Protein AF-A0A1S2QBV6-F1 (afdb_monomer_lite)

Sequence (137 aa):
MVLKYCSLKQKDLDYLEYILRNGMVTANQILLKFREPNSSRVYRRVKKLEDRGYLKHQRIAHKVGVYFATIEARDLTNVPATIPTKATIYTMQHELLMNDLILYYEFRSLNKGITFRYKREGEKGSISFFGTGWAYV

Foldseek 3Di:
DDPDPDPDDPVLLVLLLVQQQLQKEFLVLVCLVVVPVDSVVSVVSVVVCVVVQQWDWDDDVVPTIMIHGDPVSCVVNVDQGDHDPDDDPVNNVVSHVVSVVLSVVCVVCVVVVADDDDHDPRPPDDDDRDDDDDDDD

Structure (mmCIF, N/CA/C/O backbone):
data_AF-A0A1S2QBV6-F1
#
_entry.id   AF-A0A1S2QBV6-F1
#
loop_
_atom_site.group_PDB
_atom_site.id
_atom_site.type_symbol
_atom_site.label_atom_id
_atom_site.label_alt_id
_atom_site.label_comp_id
_atom_site.label_asym_id
_atom_site.label_entity_id
_atom_site.label_seq_id
_atom_site.pdbx_PDB_ins_code
_atom_site.Cartn_x
_atom_site.Cartn_y
_atom_site.Cartn_z
_atom_site.occupancy
_atom_site.B_iso_or_equiv
_atom_site.auth_seq_id
_atom_site.auth_comp_id
_atom_site.auth_asym_id
_atom_site.auth_atom_id
_atom_site.pdbx_PDB_model_num
ATOM 1 N N . MET A 1 1 ? 4.518 22.555 9.060 1.00 37.00 1 MET A N 1
ATOM 2 C CA . MET A 1 1 ? 3.393 21.909 9.771 1.00 37.00 1 MET A CA 1
ATOM 3 C C . MET A 1 1 ? 3.987 21.072 10.896 1.00 37.00 1 MET A C 1
ATOM 5 O O . MET A 1 1 ? 4.861 20.258 10.629 1.00 37.00 1 MET A O 1
ATOM 9 N N . VAL A 1 2 ? 3.650 21.377 12.150 1.00 35.25 2 VAL A N 1
ATOM 10 C CA . VAL A 1 2 ? 4.315 20.821 13.341 1.00 35.25 2 VAL A CA 1
ATOM 11 C C . VAL A 1 2 ? 3.893 19.359 13.521 1.00 35.25 2 VAL A C 1
ATOM 13 O O . VAL A 1 2 ? 2.761 19.090 13.915 1.00 35.25 2 VAL A O 1
ATOM 16 N N . LEU A 1 3 ? 4.793 18.417 13.222 1.00 46.16 3 LEU A N 1
ATOM 17 C CA . LEU A 1 3 ? 4.633 16.986 13.504 1.00 46.16 3 LEU A CA 1
ATOM 18 C C . LEU A 1 3 ? 4.644 16.770 15.027 1.00 46.16 3 LEU A C 1
ATOM 20 O O . LEU A 1 3 ? 5.668 16.424 15.613 1.00 46.16 3 LEU A O 1
ATOM 24 N N . LYS A 1 4 ? 3.509 17.002 15.694 1.00 38.28 4 LYS A N 1
ATOM 25 C CA . LYS A 1 4 ? 3.313 16.619 17.098 1.00 38.28 4 LYS A CA 1
ATOM 26 C C . LYS A 1 4 ? 3.425 15.092 17.203 1.00 38.28 4 LYS A C 1
ATOM 28 O O . LYS A 1 4 ? 2.529 14.376 16.777 1.00 38.28 4 LYS A O 1
ATOM 33 N N . TYR A 1 5 ? 4.552 14.614 17.734 1.00 45.09 5 TYR A N 1
ATOM 34 C CA . TYR A 1 5 ? 4.790 13.251 18.238 1.00 45.09 5 TYR A CA 1
ATOM 35 C C . TYR A 1 5 ? 4.350 12.076 17.345 1.00 45.09 5 TYR A C 1
ATOM 37 O O . TYR A 1 5 ? 4.005 11.004 17.842 1.00 45.09 5 TYR A O 1
ATOM 45 N N . CYS A 1 6 ? 4.392 12.212 16.020 1.00 54.34 6 CYS A N 1
ATOM 46 C CA . CYS A 1 6 ? 4.077 11.084 15.155 1.00 54.34 6 CYS A CA 1
ATOM 47 C C . CYS A 1 6 ? 5.338 10.234 14.971 1.00 54.34 6 CYS A C 1
ATOM 49 O O . CYS A 1 6 ? 6.243 10.600 14.230 1.00 54.34 6 CYS A O 1
ATOM 51 N N . SER A 1 7 ? 5.424 9.069 15.616 1.00 69.62 7 SER A N 1
ATOM 52 C CA . SER A 1 7 ? 6.545 8.129 15.428 1.00 69.62 7 SER A CA 1
ATOM 53 C C . SER A 1 7 ? 6.545 7.441 14.036 1.00 69.62 7 SER A C 1
ATOM 55 O O . SER A 1 7 ? 7.021 6.304 13.875 1.00 69.62 7 SER A O 1
ATOM 57 N N . LEU A 1 8 ? 5.902 8.062 13.050 1.00 79.12 8 LEU A N 1
ATOM 58 C CA . LEU A 1 8 ? 5.873 7.658 11.655 1.00 79.12 8 LEU A CA 1
ATOM 59 C C . LEU A 1 8 ? 7.111 8.221 10.964 1.00 79.12 8 LEU A C 1
ATOM 61 O O . LEU A 1 8 ? 7.482 9.375 11.153 1.00 79.12 8 LEU A O 1
ATOM 65 N N . LYS A 1 9 ? 7.783 7.374 10.190 1.00 87.06 9 LYS A N 1
ATOM 66 C CA . LYS A 1 9 ? 8.906 7.799 9.350 1.00 87.06 9 LYS A CA 1
ATOM 67 C C . LYS A 1 9 ? 8.361 8.343 8.032 1.00 87.06 9 LYS A C 1
ATOM 69 O O . LYS A 1 9 ? 7.268 7.957 7.637 1.00 87.06 9 LYS A O 1
ATOM 74 N N . GLN A 1 10 ? 9.162 9.117 7.297 1.00 86.00 10 GLN A N 1
ATOM 75 C CA . GLN A 1 10 ? 8.775 9.613 5.968 1.00 86.00 10 GLN A CA 1
ATOM 76 C C . GLN A 1 10 ? 8.262 8.489 5.053 1.00 86.00 10 GLN A C 1
ATOM 78 O O . GLN A 1 10 ? 7.182 8.585 4.497 1.00 86.00 10 GLN A O 1
ATOM 83 N N . LYS A 1 11 ? 8.954 7.345 5.038 1.00 88.44 11 LYS A N 1
ATOM 84 C CA . LYS A 1 11 ? 8.541 6.171 4.255 1.00 88.44 11 LYS A CA 1
ATOM 85 C C . LYS A 1 11 ? 7.167 5.601 4.642 1.00 88.44 11 LYS A C 1
ATOM 87 O O . LYS A 1 11 ? 6.513 4.978 3.817 1.00 88.44 11 LYS A O 1
ATOM 92 N N . ASP A 1 12 ? 6.748 5.782 5.896 1.00 88.62 12 ASP A N 1
ATOM 93 C CA . ASP A 1 12 ? 5.406 5.385 6.336 1.00 88.62 12 ASP A CA 1
ATOM 94 C C . ASP A 1 12 ? 4.348 6.331 5.730 1.00 88.62 12 ASP A C 1
ATOM 96 O O . ASP A 1 12 ? 3.283 5.870 5.331 1.00 88.62 12 ASP A O 1
ATOM 100 N N . LEU A 1 13 ? 4.662 7.627 5.599 1.00 88.50 13 LEU A N 1
ATOM 101 C CA . LEU A 1 13 ? 3.811 8.609 4.918 1.00 88.50 13 LEU A CA 1
ATOM 102 C C . LEU A 1 13 ? 3.745 8.344 3.411 1.00 88.50 13 LEU A C 1
ATOM 104 O O . LEU A 1 13 ? 2.656 8.359 2.848 1.00 88.50 13 LEU A O 1
ATOM 108 N N . ASP A 1 14 ? 4.875 8.012 2.781 1.00 90.19 14 ASP A N 1
ATOM 109 C CA . ASP A 1 14 ? 4.922 7.701 1.347 1.00 90.19 14 ASP A CA 1
ATOM 110 C C . ASP A 1 14 ? 4.040 6.481 1.015 1.00 90.19 14 ASP A C 1
ATOM 112 O O . ASP A 1 14 ? 3.350 6.451 -0.004 1.00 90.19 14 ASP A O 1
ATOM 116 N N . TYR A 1 15 ? 4.015 5.474 1.898 1.00 91.06 15 TYR A N 1
ATOM 117 C CA . TYR A 1 15 ? 3.115 4.326 1.766 1.00 91.06 15 TYR A CA 1
ATOM 118 C C . TYR A 1 15 ? 1.649 4.751 1.845 1.00 91.06 15 TYR A C 1
ATOM 120 O O . TYR A 1 15 ? 0.848 4.305 1.026 1.00 91.06 15 TYR A O 1
ATOM 128 N N . LEU A 1 16 ? 1.294 5.597 2.816 1.00 89.00 16 LEU A N 1
ATOM 129 C CA . LEU A 1 16 ? -0.075 6.091 2.966 1.00 89.00 16 LEU A CA 1
ATOM 130 C C . LEU A 1 16 ? -0.515 6.892 1.742 1.00 89.00 16 LEU A C 1
ATOM 132 O O . LEU A 1 16 ? -1.603 6.653 1.229 1.00 89.00 16 LEU A O 1
ATOM 136 N N . GLU A 1 17 ? 0.338 7.782 1.239 1.00 88.25 17 GLU A N 1
ATOM 137 C CA . GLU A 1 17 ? 0.065 8.553 0.028 1.00 88.25 17 GLU A CA 1
ATOM 138 C C . GLU A 1 17 ? -0.130 7.639 -1.186 1.00 88.25 17 GLU A C 1
ATOM 140 O O . GLU A 1 17 ? -1.085 7.810 -1.946 1.00 88.25 17 GLU A O 1
ATOM 145 N N . TYR A 1 18 ? 0.729 6.630 -1.352 1.00 89.44 18 TYR A N 1
ATOM 146 C CA . TYR A 1 18 ? 0.584 5.658 -2.430 1.00 89.44 18 TYR A CA 1
ATOM 147 C C . TYR A 1 18 ? -0.738 4.889 -2.331 1.00 89.44 18 TYR A C 1
ATOM 149 O O . TYR A 1 18 ? -1.439 4.758 -3.334 1.00 89.44 18 TYR A O 1
ATOM 157 N N . ILE A 1 19 ? -1.108 4.415 -1.139 1.00 89.69 19 ILE A N 1
ATOM 158 C CA . ILE A 1 19 ? -2.369 3.693 -0.917 1.00 89.69 19 ILE A CA 1
ATOM 159 C C . ILE A 1 19 ? -3.568 4.614 -1.182 1.00 89.69 19 ILE A C 1
ATOM 161 O O . ILE A 1 19 ? -4.513 4.198 -1.843 1.00 89.69 19 ILE A O 1
ATOM 165 N N . LEU A 1 20 ? -3.522 5.870 -0.731 1.00 86.75 20 LEU A N 1
ATOM 166 C CA . LEU A 1 20 ? -4.590 6.853 -0.940 1.00 86.75 20 LEU A CA 1
ATOM 167 C C . LEU A 1 20 ? -4.799 7.178 -2.419 1.00 86.75 20 LEU A C 1
ATOM 169 O O . LEU A 1 20 ? -5.932 7.161 -2.892 1.00 86.75 20 LEU A O 1
ATOM 173 N N . ARG A 1 21 ? -3.718 7.431 -3.164 1.00 83.12 21 ARG A N 1
ATOM 174 C CA . ARG A 1 21 ? -3.791 7.731 -4.604 1.00 83.12 21 ARG A CA 1
ATOM 175 C C . ARG A 1 21 ? -4.302 6.548 -5.423 1.00 83.12 21 ARG A C 1
ATOM 177 O O . ARG A 1 21 ? -4.984 6.744 -6.424 1.00 83.12 21 ARG A O 1
ATOM 184 N N . ASN A 1 22 ? -3.960 5.331 -5.004 1.00 84.81 22 ASN A N 1
ATOM 185 C CA . ASN A 1 22 ? -4.273 4.112 -5.743 1.00 84.81 22 ASN A CA 1
ATOM 186 C C . ASN A 1 22 ? -5.510 3.366 -5.212 1.00 84.81 22 ASN A C 1
ATOM 188 O O . ASN A 1 22 ? -5.852 2.302 -5.725 1.00 84.81 22 ASN A O 1
ATOM 192 N N . GLY A 1 23 ? -6.185 3.914 -4.197 1.00 85.19 23 GLY A N 1
ATOM 193 C CA . GLY A 1 23 ? -7.401 3.376 -3.588 1.00 85.19 23 GLY A CA 1
ATOM 194 C C . GLY A 1 23 ? -7.170 2.098 -2.777 1.00 85.19 23 GLY A C 1
ATOM 195 O O . GLY A 1 23 ? -7.267 2.103 -1.548 1.00 85.19 23 GLY A O 1
ATOM 196 N N . MET A 1 24 ? -6.901 0.991 -3.469 1.00 88.69 24 MET A N 1
ATOM 197 C CA . MET A 1 24 ? -6.744 -0.345 -2.896 1.00 88.69 24 MET A CA 1
ATOM 198 C C . MET A 1 24 ? -5.504 -1.022 -3.455 1.00 88.69 24 MET A C 1
ATOM 200 O O . MET A 1 24 ? -5.369 -1.173 -4.665 1.00 88.69 24 MET A O 1
ATOM 204 N N . VAL A 1 25 ? -4.612 -1.483 -2.584 1.00 91.62 25 VAL A N 1
ATOM 205 C CA . VAL A 1 25 ? -3.342 -2.080 -3.015 1.00 91.62 25 VAL A CA 1
ATOM 206 C C . VAL A 1 25 ? -2.951 -3.291 -2.185 1.00 91.62 25 VAL A C 1
ATOM 208 O O . VAL A 1 25 ? -3.307 -3.425 -1.014 1.00 91.62 25 VAL A O 1
ATOM 211 N N . THR A 1 26 ? -2.183 -4.187 -2.798 1.00 93.00 26 THR A N 1
ATOM 212 C CA . THR A 1 26 ? -1.594 -5.350 -2.122 1.00 93.00 26 THR A CA 1
ATOM 213 C C . THR A 1 26 ? -0.196 -5.049 -1.585 1.00 93.00 26 THR A C 1
ATOM 215 O O . THR A 1 26 ? 0.507 -4.157 -2.065 1.00 93.00 26 THR A O 1
ATOM 218 N N . ALA A 1 27 ? 0.267 -5.863 -0.630 1.00 92.38 27 ALA A N 1
ATOM 219 C CA . ALA A 1 27 ? 1.653 -5.803 -0.157 1.00 92.38 27 ALA A CA 1
ATOM 220 C C . ALA A 1 27 ? 2.674 -5.999 -1.296 1.00 92.38 27 ALA A C 1
ATOM 222 O O . ALA A 1 27 ? 3.731 -5.372 -1.281 1.00 92.38 27 ALA A O 1
ATOM 223 N N . ASN A 1 28 ? 2.352 -6.820 -2.301 1.00 91.69 28 ASN A N 1
ATOM 224 C CA . ASN A 1 28 ? 3.221 -7.047 -3.459 1.00 91.69 28 ASN A CA 1
ATOM 225 C C . ASN A 1 28 ? 3.332 -5.801 -4.346 1.00 91.69 28 ASN A C 1
ATOM 227 O O . ASN A 1 28 ? 4.426 -5.455 -4.777 1.00 91.69 28 ASN A O 1
ATOM 231 N N . GLN A 1 29 ? 2.234 -5.081 -4.572 1.00 92.44 29 GLN A N 1
ATOM 232 C CA . GLN A 1 29 ? 2.265 -3.823 -5.323 1.00 92.44 29 GLN A CA 1
ATOM 233 C C . GLN A 1 29 ? 3.091 -2.754 -4.597 1.00 92.44 29 GLN A C 1
ATOM 235 O O . GLN A 1 29 ? 3.875 -2.050 -5.228 1.00 92.44 29 GLN A O 1
ATOM 240 N N . ILE A 1 30 ? 2.983 -2.673 -3.266 1.00 92.75 30 ILE A N 1
ATOM 241 C CA . ILE A 1 30 ? 3.813 -1.778 -2.441 1.00 92.75 30 ILE A CA 1
ATOM 242 C C . ILE A 1 30 ? 5.293 -2.181 -2.529 1.00 92.75 30 ILE A C 1
ATOM 244 O O . ILE A 1 30 ? 6.156 -1.328 -2.739 1.00 92.75 30 ILE A O 1
ATOM 248 N N . LEU A 1 31 ? 5.594 -3.480 -2.412 1.00 93.19 31 LEU A N 1
ATOM 249 C CA . LEU A 1 31 ? 6.947 -4.023 -2.563 1.00 93.19 31 LEU A CA 1
ATOM 250 C C . LEU A 1 31 ? 7.565 -3.595 -3.900 1.00 93.19 31 LEU A C 1
ATOM 252 O O . LEU A 1 31 ? 8.683 -3.082 -3.915 1.00 93.19 31 LEU A O 1
ATOM 256 N N . LEU A 1 32 ? 6.826 -3.783 -4.997 1.00 91.38 32 LEU A N 1
ATOM 257 C CA . LEU A 1 32 ? 7.265 -3.439 -6.347 1.00 91.38 32 LEU A CA 1
ATOM 258 C C . LEU A 1 32 ? 7.455 -1.927 -6.501 1.00 91.38 32 LEU A C 1
ATOM 260 O O . LEU A 1 32 ? 8.531 -1.493 -6.911 1.00 91.38 32 LEU A O 1
ATOM 264 N N . LYS A 1 33 ? 6.464 -1.121 -6.103 1.00 91.50 33 LYS A N 1
ATOM 265 C CA . LYS A 1 33 ? 6.510 0.343 -6.212 1.00 91.50 33 LYS A CA 1
ATOM 266 C C . LYS A 1 33 ? 7.725 0.944 -5.511 1.00 91.50 33 LYS A C 1
ATOM 268 O O . LYS A 1 33 ? 8.440 1.755 -6.090 1.00 91.50 33 LYS A O 1
ATOM 273 N N . PHE A 1 34 ? 7.9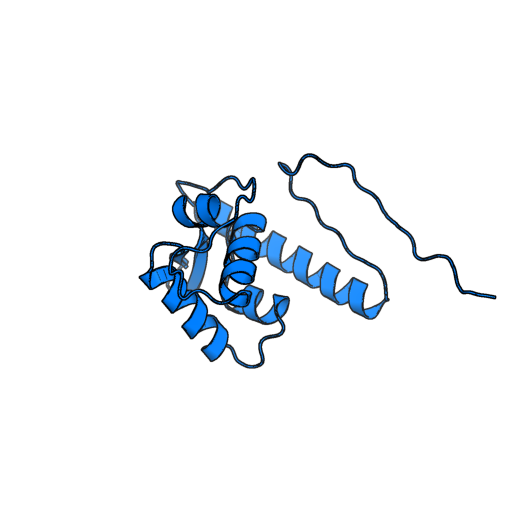60 0.543 -4.263 1.00 90.88 34 PHE A N 1
ATOM 274 C CA . PHE A 1 34 ? 9.028 1.099 -3.430 1.00 90.88 34 PHE A CA 1
ATOM 275 C C . PHE A 1 34 ? 10.346 0.325 -3.526 1.00 90.88 34 PHE A C 1
ATOM 277 O O . PHE A 1 34 ? 11.292 0.668 -2.811 1.00 90.88 34 PHE A O 1
ATOM 284 N N . ARG A 1 35 ? 10.406 -0.708 -4.382 1.00 88.38 35 ARG A N 1
ATOM 285 C CA . ARG A 1 35 ? 11.559 -1.607 -4.563 1.00 88.38 35 ARG A CA 1
ATOM 286 C C . ARG A 1 35 ? 12.137 -2.061 -3.229 1.00 88.38 35 ARG A C 1
ATOM 288 O O . ARG A 1 35 ? 13.340 -1.992 -2.978 1.00 88.38 35 ARG A O 1
ATOM 295 N N . GLU A 1 36 ? 11.248 -2.451 -2.327 1.00 90.00 36 GLU A N 1
ATOM 296 C CA . GLU A 1 36 ? 11.662 -2.881 -1.002 1.00 90.00 36 GLU A CA 1
ATOM 297 C C . GLU A 1 36 ? 12.448 -4.190 -1.112 1.00 90.00 36 GLU A C 1
ATOM 299 O O . GLU A 1 36 ? 12.086 -5.067 -1.894 1.00 90.00 36 GLU A O 1
ATOM 304 N N . PRO A 1 37 ? 13.508 -4.369 -0.312 1.00 88.31 37 PRO A N 1
ATOM 305 C CA . PRO A 1 37 ? 14.389 -5.522 -0.459 1.00 88.31 37 PRO A CA 1
ATOM 306 C C . PRO A 1 37 ? 13.732 -6.831 -0.005 1.00 88.31 37 PRO A C 1
ATOM 308 O O . PRO A 1 37 ? 14.222 -7.907 -0.322 1.00 88.31 37 PRO A O 1
ATOM 311 N N . ASN A 1 38 ? 12.665 -6.760 0.800 1.00 90.56 38 ASN A N 1
ATOM 312 C CA . ASN A 1 38 ? 11.994 -7.933 1.349 1.00 90.56 38 ASN A CA 1
ATOM 313 C C . ASN A 1 38 ? 10.522 -7.624 1.670 1.00 90.56 38 ASN A C 1
ATOM 315 O O . ASN A 1 38 ? 10.214 -6.581 2.259 1.00 90.56 38 ASN A O 1
ATOM 319 N N . SER A 1 39 ? 9.632 -8.570 1.368 1.00 89.81 39 SER A N 1
ATOM 320 C CA . SER A 1 39 ? 8.203 -8.527 1.698 1.00 89.81 39 SER A CA 1
ATOM 321 C C . SER A 1 39 ? 7.950 -8.372 3.199 1.00 89.81 39 SER A C 1
ATOM 323 O O . SER A 1 39 ? 7.071 -7.610 3.599 1.00 89.81 39 SER A O 1
ATOM 325 N N . SER A 1 40 ? 8.784 -8.966 4.055 1.00 90.69 40 SER A N 1
ATOM 326 C CA . SER A 1 40 ? 8.700 -8.821 5.514 1.00 90.69 40 SER A CA 1
ATOM 327 C C . SER A 1 40 ? 8.794 -7.366 5.985 1.00 90.69 40 SER A C 1
ATOM 329 O O . SER A 1 40 ? 8.168 -6.993 6.979 1.00 90.69 40 SER A O 1
ATOM 331 N N . ARG A 1 41 ? 9.554 -6.508 5.286 1.00 90.44 41 ARG A N 1
ATOM 332 C CA . ARG A 1 41 ? 9.638 -5.077 5.632 1.00 90.44 41 ARG A CA 1
ATOM 333 C C . ARG A 1 41 ? 8.339 -4.346 5.326 1.00 90.44 41 ARG A C 1
ATOM 335 O O . ARG A 1 41 ? 7.907 -3.541 6.151 1.00 90.44 41 ARG A O 1
ATOM 342 N N . VAL A 1 42 ? 7.724 -4.661 4.188 1.00 92.38 42 VAL A N 1
ATOM 343 C CA . VAL A 1 42 ? 6.421 -4.116 3.799 1.00 92.38 42 VAL A CA 1
ATOM 344 C C . VAL A 1 42 ? 5.376 -4.526 4.828 1.00 92.38 42 VAL A C 1
ATOM 346 O O . VAL A 1 42 ? 4.742 -3.655 5.416 1.00 92.38 42 VAL A O 1
ATOM 349 N N . TYR A 1 43 ? 5.283 -5.820 5.151 1.00 92.06 43 TYR A N 1
ATOM 350 C CA . TYR A 1 43 ? 4.323 -6.317 6.140 1.00 92.06 43 TYR A CA 1
ATOM 351 C C . TYR A 1 43 ? 4.488 -5.664 7.512 1.00 92.06 43 TYR A C 1
ATOM 353 O O . TYR A 1 43 ? 3.498 -5.266 8.115 1.00 92.06 43 TYR A O 1
ATOM 361 N N . ARG A 1 44 ? 5.721 -5.480 8.003 1.00 91.44 44 ARG A N 1
ATOM 362 C CA . ARG A 1 44 ? 5.957 -4.790 9.283 1.00 91.44 44 ARG A CA 1
ATOM 363 C C . ARG A 1 44 ? 5.476 -3.339 9.271 1.00 91.44 44 ARG A C 1
ATOM 365 O O . ARG A 1 44 ? 4.931 -2.882 10.271 1.00 91.44 44 ARG A O 1
ATOM 372 N N . ARG A 1 45 ? 5.695 -2.606 8.173 1.00 91.31 45 ARG A N 1
ATOM 373 C CA . ARG A 1 45 ? 5.255 -1.206 8.050 1.00 91.31 45 ARG A CA 1
ATOM 374 C C . ARG A 1 45 ? 3.748 -1.098 7.908 1.00 91.31 45 ARG A C 1
ATOM 376 O O . ARG A 1 45 ? 3.136 -0.306 8.610 1.00 91.31 45 ARG A O 1
ATOM 383 N N . VAL A 1 46 ? 3.162 -1.919 7.045 1.00 92.19 46 VAL A N 1
ATOM 384 C CA . VAL A 1 46 ? 1.718 -1.936 6.829 1.00 92.19 46 VAL A CA 1
ATOM 385 C C . VAL A 1 46 ? 0.996 -2.345 8.111 1.00 92.19 46 VAL A C 1
ATOM 387 O O . VAL A 1 46 ? 0.069 -1.653 8.508 1.00 92.19 46 VAL A O 1
ATOM 390 N N . LYS A 1 47 ? 1.498 -3.353 8.837 1.00 91.81 47 LYS A N 1
ATOM 391 C CA . LYS A 1 47 ? 0.973 -3.725 10.156 1.00 91.81 47 LYS A CA 1
ATOM 392 C C . LYS A 1 47 ? 1.065 -2.574 11.160 1.00 91.81 47 LYS A C 1
ATOM 394 O O . LYS A 1 47 ? 0.090 -2.265 11.820 1.00 91.81 47 LYS A O 1
ATOM 399 N N . LYS A 1 48 ? 2.199 -1.866 11.223 1.00 91.38 48 LYS A N 1
ATOM 400 C CA . LYS A 1 48 ? 2.345 -0.673 12.079 1.00 91.38 48 LYS A 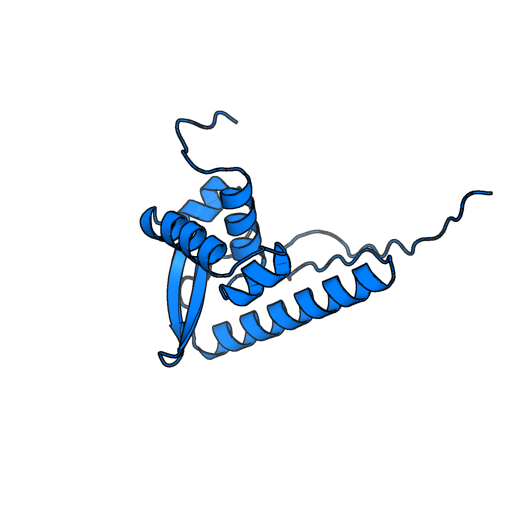CA 1
ATOM 401 C C . LYS A 1 48 ? 1.323 0.423 11.739 1.00 91.38 48 LYS A C 1
ATOM 403 O O . LYS A 1 48 ? 0.901 1.148 12.635 1.00 91.38 48 LYS A O 1
ATOM 408 N N . LEU A 1 49 ? 0.996 0.603 10.459 1.00 90.94 49 LEU A N 1
ATOM 409 C CA . LEU A 1 49 ? 0.009 1.583 9.997 1.00 90.94 49 LEU A CA 1
ATOM 410 C C . LEU A 1 49 ? -1.432 1.123 10.276 1.00 90.94 49 LEU A C 1
ATOM 412 O O . LEU A 1 49 ? -2.266 1.947 10.641 1.00 90.94 49 LEU A O 1
ATOM 416 N N . GLU A 1 50 ? -1.699 -0.176 10.154 1.00 91.75 50 GLU A N 1
ATOM 417 C CA . GLU A 1 50 ? -2.964 -0.829 10.513 1.00 91.75 50 GLU A CA 1
ATOM 418 C C . GLU A 1 50 ? -3.230 -0.741 12.022 1.00 91.75 50 GLU A C 1
ATOM 420 O O . GLU A 1 50 ? -4.276 -0.241 12.424 1.00 91.75 50 GLU A O 1
ATOM 425 N N . ASP A 1 51 ? -2.246 -1.094 12.858 1.00 90.19 51 ASP A N 1
ATOM 426 C CA . ASP A 1 51 ? -2.323 -1.030 14.328 1.00 90.19 51 ASP A CA 1
ATOM 427 C C . ASP A 1 51 ? -2.618 0.394 14.845 1.00 90.19 51 ASP A C 1
ATOM 429 O O . ASP A 1 51 ? -3.052 0.580 15.979 1.00 90.19 51 ASP A O 1
ATOM 433 N N . ARG A 1 52 ? -2.365 1.418 14.020 1.00 88.12 52 ARG A N 1
ATOM 434 C CA . ARG A 1 52 ? -2.612 2.835 14.329 1.00 88.12 52 ARG A CA 1
ATOM 435 C C . ARG A 1 52 ? -3.923 3.381 13.775 1.00 88.12 52 ARG A C 1
ATOM 437 O O . ARG A 1 52 ? -4.189 4.556 13.989 1.00 88.12 52 ARG A O 1
ATOM 444 N N . GLY A 1 53 ? -4.693 2.581 13.043 1.00 88.69 53 GLY A N 1
ATOM 445 C CA . GLY A 1 53 ? -5.965 3.007 12.455 1.00 88.69 53 GLY A CA 1
ATOM 446 C C . GLY A 1 53 ? -5.856 3.713 11.100 1.00 88.69 53 GLY A C 1
ATOM 447 O O . GLY A 1 53 ? -6.879 4.042 10.504 1.00 88.69 53 GLY A O 1
ATOM 448 N N . TYR A 1 54 ? -4.654 3.884 10.537 1.00 89.62 54 TYR A N 1
ATOM 449 C CA . TYR A 1 54 ? -4.485 4.554 9.238 1.00 89.62 54 TYR A CA 1
ATOM 450 C C . TYR A 1 54 ? -4.857 3.670 8.043 1.00 89.62 54 TYR A C 1
ATOM 452 O O . TYR A 1 54 ? -5.210 4.171 6.974 1.00 89.62 54 TYR A O 1
ATOM 460 N N . LEU A 1 55 ? -4.766 2.351 8.205 1.00 90.75 55 LEU A N 1
ATOM 461 C CA . LEU A 1 55 ? -5.076 1.381 7.161 1.00 90.75 55 LEU A CA 1
ATOM 462 C C . LEU A 1 55 ? -6.101 0.373 7.652 1.00 90.75 55 LEU A C 1
ATOM 464 O O . LEU A 1 55 ? -6.091 -0.034 8.811 1.00 90.75 55 LEU A O 1
ATOM 468 N N . LYS A 1 56 ? -6.941 -0.085 6.728 1.00 90.12 56 LYS A N 1
ATOM 469 C CA . LYS A 1 56 ? -7.767 -1.274 6.903 1.00 90.12 56 LYS A CA 1
ATOM 470 C C . LYS A 1 56 ? -7.235 -2.381 6.016 1.00 90.12 56 LYS A C 1
ATOM 472 O O . LYS A 1 56 ? -6.912 -2.156 4.849 1.00 90.12 56 LYS A O 1
ATOM 477 N N . HIS A 1 57 ? -7.165 -3.576 6.581 1.00 91.00 57 HIS A N 1
ATOM 478 C CA . HIS A 1 57 ? -6.777 -4.783 5.878 1.00 91.00 57 HIS A CA 1
ATOM 479 C C . HIS A 1 57 ? -8.001 -5.671 5.669 1.00 91.00 57 HIS A C 1
ATOM 481 O O . HIS A 1 57 ? -8.745 -5.968 6.603 1.00 91.00 57 HIS A O 1
ATOM 487 N N . GLN A 1 58 ? -8.201 -6.118 4.435 1.00 88.12 58 GLN A N 1
ATOM 488 C CA . GLN A 1 58 ? -9.263 -7.046 4.080 1.00 88.12 58 GLN A CA 1
ATOM 489 C C . GLN A 1 58 ? -8.705 -8.171 3.219 1.00 88.12 58 GLN A C 1
ATOM 491 O O . GLN A 1 58 ? -7.872 -7.951 2.343 1.00 88.12 58 GLN A O 1
ATOM 496 N N . ARG A 1 59 ? -9.172 -9.398 3.463 1.00 86.69 59 ARG A N 1
ATOM 497 C CA . ARG A 1 59 ? -8.794 -10.564 2.661 1.00 86.69 59 ARG A CA 1
ATOM 498 C C . ARG A 1 59 ? -9.865 -10.859 1.620 1.00 86.69 59 ARG A C 1
ATOM 500 O O . ARG A 1 59 ? -11.009 -11.129 1.971 1.00 86.69 59 ARG A O 1
ATOM 507 N N . ILE A 1 60 ? -9.472 -10.873 0.352 1.00 83.12 60 ILE A N 1
ATOM 508 C CA . ILE A 1 60 ? -10.297 -11.349 -0.758 1.00 83.12 60 ILE A CA 1
ATOM 509 C C . ILE A 1 60 ? -10.107 -12.858 -0.886 1.00 83.12 60 ILE A C 1
ATOM 511 O O . ILE A 1 60 ? -8.974 -13.345 -0.966 1.00 83.12 60 ILE A O 1
ATOM 515 N N . ALA A 1 61 ? -11.222 -13.595 -0.896 1.00 78.75 61 ALA A N 1
ATOM 516 C CA . ALA A 1 61 ? -11.255 -15.052 -1.056 1.00 78.75 61 ALA A CA 1
ATOM 517 C C . ALA A 1 61 ? -10.260 -15.796 -0.137 1.00 78.75 61 ALA A C 1
ATOM 519 O O . ALA A 1 61 ? -9.654 -16.787 -0.537 1.00 78.75 61 ALA A O 1
ATOM 520 N N . HIS A 1 62 ? -10.033 -15.271 1.075 1.00 76.38 62 HIS A N 1
ATOM 521 C CA . HIS A 1 62 ? -9.074 -15.767 2.075 1.00 76.38 62 HIS A CA 1
ATOM 522 C C . HIS A 1 62 ? -7.596 -15.843 1.641 1.00 76.38 62 HIS A C 1
ATOM 524 O O . HIS A 1 62 ? -6.758 -16.232 2.454 1.00 76.38 62 HIS A O 1
ATOM 530 N N . LYS A 1 63 ? -7.252 -15.440 0.412 1.00 80.44 63 LYS A N 1
ATOM 531 C CA . LYS A 1 63 ? -5.904 -15.584 -0.163 1.00 80.44 63 LYS A CA 1
ATOM 532 C C . LYS A 1 63 ? -5.186 -14.253 -0.362 1.00 80.44 63 LYS A C 1
ATOM 534 O O . LYS A 1 63 ? -3.996 -14.166 -0.081 1.00 80.44 63 LYS A O 1
ATOM 539 N N . VAL A 1 64 ? -5.886 -13.220 -0.834 1.00 83.19 64 VAL A N 1
ATOM 540 C CA . VAL A 1 64 ? -5.255 -11.947 -1.220 1.00 83.19 64 VAL A CA 1
ATOM 5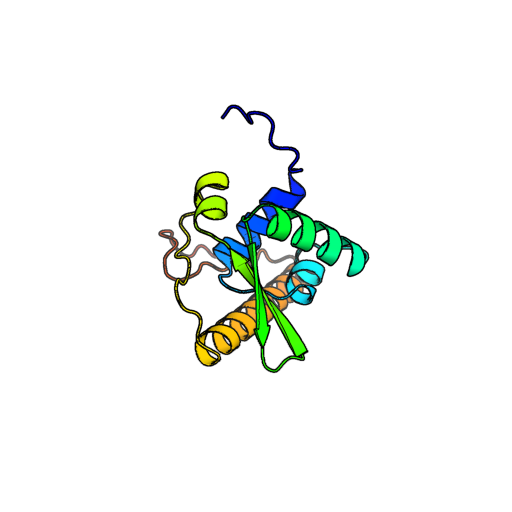41 C C . VAL A 1 64 ? -5.557 -10.879 -0.178 1.00 83.19 64 VAL A C 1
ATOM 543 O O . VAL A 1 64 ? -6.711 -10.500 0.003 1.00 83.19 64 VAL A O 1
ATOM 546 N N . GLY A 1 65 ? -4.520 -10.407 0.516 1.00 88.06 65 GLY A N 1
ATOM 547 C CA . GLY A 1 65 ? -4.611 -9.281 1.445 1.00 88.06 65 GLY A CA 1
ATOM 548 C C . GLY A 1 65 ? -4.563 -7.950 0.701 1.00 88.06 65 GLY A C 1
ATOM 549 O O . GLY A 1 65 ? -3.605 -7.676 -0.025 1.00 88.06 65 GLY A O 1
ATOM 550 N N . VAL A 1 66 ? -5.596 -7.136 0.889 1.00 89.88 66 VAL A N 1
ATOM 551 C CA . VAL A 1 66 ? -5.736 -5.807 0.295 1.00 89.88 66 VAL A CA 1
ATOM 552 C C . VAL A 1 66 ? -5.802 -4.768 1.398 1.00 89.88 66 VAL A C 1
ATOM 554 O O . VAL A 1 66 ? -6.466 -4.965 2.418 1.00 89.88 66 VAL A O 1
ATOM 557 N N . TYR A 1 67 ? -5.109 -3.661 1.171 1.00 91.56 67 TYR A N 1
ATOM 558 C CA . TYR A 1 67 ? -5.041 -2.528 2.073 1.00 91.56 67 TYR A CA 1
ATOM 559 C C . TYR A 1 67 ? -5.685 -1.313 1.429 1.00 91.56 67 TYR A C 1
ATOM 561 O O . TYR A 1 67 ? -5.447 -1.019 0.256 1.00 91.56 67 TYR A O 1
ATOM 569 N N . PHE A 1 68 ? -6.472 -0.597 2.219 1.00 88.94 68 PHE A N 1
ATOM 570 C CA . PHE A 1 68 ? -7.052 0.681 1.838 1.00 88.94 68 PHE A CA 1
ATOM 571 C C . PHE A 1 68 ? -6.963 1.655 3.008 1.00 88.94 68 PHE A C 1
ATOM 573 O O . PHE A 1 68 ? -6.959 1.260 4.178 1.00 88.94 68 PHE A O 1
ATOM 580 N N . ALA A 1 69 ? -6.834 2.934 2.680 1.00 88.38 69 ALA A N 1
ATOM 581 C CA . ALA A 1 69 ? -6.623 3.986 3.661 1.00 88.38 69 ALA A CA 1
ATOM 582 C C . ALA A 1 69 ? -7.920 4.391 4.371 1.00 88.38 69 ALA A C 1
ATOM 584 O O . ALA A 1 69 ? -9.013 4.292 3.812 1.00 88.38 69 ALA A O 1
ATOM 585 N N . THR A 1 70 ? -7.794 4.852 5.613 1.00 8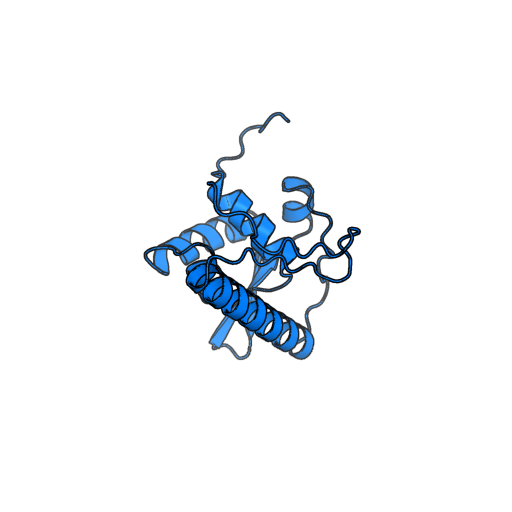7.75 70 THR A N 1
ATOM 586 C CA . THR A 1 70 ? -8.899 5.426 6.391 1.00 87.75 70 THR A CA 1
ATOM 587 C C . THR A 1 70 ? -8.959 6.945 6.241 1.00 87.75 70 THR A C 1
ATOM 589 O O . THR A 1 70 ? -8.041 7.575 5.715 1.00 87.75 70 THR A O 1
ATOM 592 N N . ILE A 1 71 ? -10.051 7.551 6.721 1.00 83.81 71 ILE A N 1
ATOM 593 C CA . ILE A 1 71 ? -10.223 9.015 6.734 1.00 83.81 71 ILE A CA 1
ATOM 594 C C . ILE A 1 71 ? -9.076 9.681 7.507 1.00 83.81 71 ILE A C 1
ATOM 596 O O . ILE A 1 71 ? -8.505 10.657 7.033 1.00 83.81 71 ILE A O 1
ATOM 600 N N . GLU A 1 72 ? -8.649 9.069 8.612 1.00 84.25 72 GLU A N 1
ATOM 601 C CA . GLU A 1 72 ? -7.526 9.531 9.434 1.00 84.25 72 GLU A CA 1
ATOM 602 C C . GLU A 1 72 ? -6.211 9.612 8.641 1.00 84.25 72 GLU A C 1
ATOM 604 O O . GLU A 1 72 ? -5.423 10.540 8.821 1.00 84.25 72 GLU A O 1
ATOM 609 N N . ALA A 1 73 ? -5.971 8.670 7.722 1.00 83.38 73 ALA A N 1
ATOM 610 C CA . ALA A 1 73 ? -4.787 8.695 6.864 1.00 83.38 73 ALA A CA 1
ATOM 611 C C . ALA A 1 73 ? -4.828 9.824 5.825 1.00 83.38 73 ALA A C 1
ATOM 613 O O . ALA A 1 73 ? -3.789 10.406 5.497 1.00 83.38 73 ALA A O 1
ATOM 614 N N . ARG A 1 74 ? -6.017 10.150 5.308 1.00 81.69 74 ARG A N 1
ATOM 615 C CA . ARG A 1 74 ? -6.199 11.277 4.384 1.00 81.69 74 ARG A CA 1
ATOM 616 C C . ARG A 1 74 ? -5.950 12.601 5.089 1.00 81.69 74 ARG A C 1
ATOM 618 O O . ARG A 1 74 ? -5.220 13.433 4.560 1.00 81.69 74 ARG A O 1
ATOM 625 N N . ASP A 1 75 ? -6.499 12.766 6.285 1.00 81.50 75 ASP A N 1
ATOM 626 C CA . ASP A 1 75 ? -6.345 13.997 7.059 1.00 81.50 75 ASP A CA 1
ATOM 627 C C . ASP A 1 75 ? -4.872 14.224 7.457 1.00 81.50 75 ASP A C 1
ATOM 629 O O . ASP A 1 75 ? -4.406 15.361 7.514 1.00 81.50 75 ASP A O 1
ATOM 633 N N . LEU A 1 76 ? -4.102 13.142 7.642 1.00 81.31 76 LEU A N 1
ATOM 634 C CA . LEU A 1 76 ? -2.662 13.200 7.909 1.00 81.31 76 LEU A CA 1
ATOM 635 C C . LEU A 1 76 ? -1.825 13.627 6.690 1.00 81.31 76 LEU A C 1
ATOM 637 O O . LEU A 1 76 ? -0.83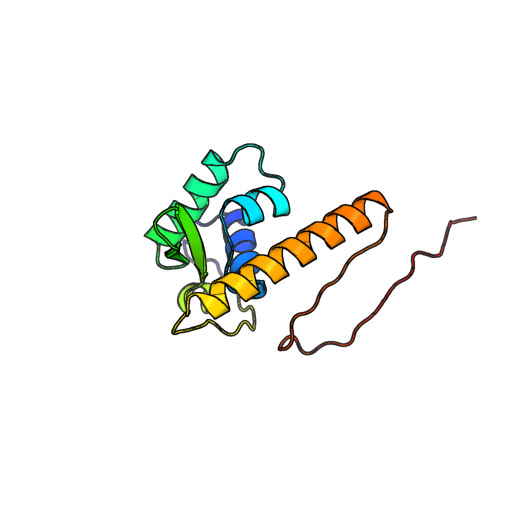5 14.341 6.842 1.00 81.31 76 LEU A O 1
ATOM 641 N N . THR A 1 77 ? -2.175 13.149 5.495 1.00 74.81 77 THR A N 1
ATOM 642 C CA . THR A 1 77 ? -1.367 13.327 4.270 1.00 74.81 77 THR A CA 1
ATOM 643 C C . THR A 1 77 ? -1.846 14.479 3.385 1.00 74.81 77 THR A C 1
ATOM 645 O O . THR A 1 77 ? -1.131 14.882 2.472 1.00 74.81 77 THR A O 1
ATOM 648 N N . ASN A 1 78 ? -3.033 15.030 3.659 1.00 73.69 78 ASN A N 1
ATOM 649 C CA . ASN A 1 78 ? -3.680 16.097 2.893 1.00 73.69 78 ASN A CA 1
ATOM 650 C C . ASN A 1 78 ? -3.824 15.787 1.386 1.00 73.69 78 ASN A C 1
ATOM 652 O O . ASN A 1 78 ? -3.872 16.689 0.548 1.00 73.69 78 ASN A O 1
ATOM 656 N N . VAL A 1 79 ? -3.875 14.501 1.026 1.00 72.88 79 VAL A N 1
ATOM 657 C CA . VAL A 1 79 ? -4.053 14.052 -0.359 1.00 72.88 79 VAL A CA 1
ATOM 658 C C . VAL A 1 79 ? -5.545 14.102 -0.702 1.00 72.88 79 VAL A C 1
ATOM 660 O O . VAL A 1 79 ? -6.348 13.507 0.023 1.00 72.88 79 VAL A O 1
ATOM 663 N N . PRO A 1 80 ? -5.954 14.756 -1.806 1.00 65.94 80 PRO A N 1
ATOM 664 C CA . PRO A 1 80 ? -7.346 14.777 -2.242 1.00 65.94 80 PRO A CA 1
ATOM 665 C C . PRO A 1 80 ? -7.719 13.429 -2.877 1.00 65.94 80 PRO A C 1
ATOM 667 O O . PRO A 1 80 ? -7.807 13.298 -4.094 1.00 65.94 80 PRO A O 1
ATOM 670 N N . ALA A 1 81 ? -7.910 12.405 -2.045 1.00 66.12 81 ALA A N 1
ATOM 671 C CA . ALA A 1 81 ? -8.337 11.076 -2.463 1.00 66.12 81 ALA A CA 1
ATOM 672 C C . ALA A 1 81 ? -9.731 10.749 -1.916 1.00 66.12 81 ALA A C 1
ATOM 674 O O . ALA A 1 81 ? -10.043 10.986 -0.741 1.00 66.12 81 ALA A O 1
ATOM 675 N N . THR A 1 82 ? -10.568 10.167 -2.774 1.00 67.56 82 THR A N 1
ATOM 676 C CA . THR A 1 82 ? -11.866 9.622 -2.374 1.00 67.56 82 THR A CA 1
ATOM 677 C C . THR A 1 82 ? -11.642 8.262 -1.730 1.00 67.56 82 THR A C 1
ATOM 679 O O . THR A 1 82 ? -11.201 7.324 -2.388 1.00 67.56 82 THR A O 1
ATOM 682 N N . ILE A 1 83 ? -11.945 8.152 -0.437 1.00 68.81 83 ILE A N 1
ATOM 683 C CA . ILE A 1 83 ? -11.821 6.891 0.295 1.00 68.81 83 ILE A CA 1
ATOM 684 C C . ILE A 1 83 ? -13.121 6.097 0.132 1.00 68.81 83 ILE A C 1
ATOM 686 O O . ILE A 1 83 ? -14.179 6.582 0.547 1.00 68.81 83 ILE A O 1
ATOM 690 N N . PRO A 1 84 ? -13.078 4.878 -0.431 1.00 65.62 84 PRO A N 1
ATOM 691 C CA . PRO A 1 84 ? -14.262 4.042 -0.545 1.00 65.62 84 PRO A CA 1
ATOM 692 C C . PRO A 1 84 ? -14.724 3.586 0.846 1.00 65.62 84 PRO A C 1
ATOM 694 O O . PRO A 1 84 ? -13.999 2.914 1.577 1.00 65.62 84 PRO A O 1
ATOM 697 N N . THR A 1 85 ? -15.958 3.933 1.220 1.00 65.94 85 THR A N 1
ATOM 698 C CA . THR A 1 85 ? -16.580 3.509 2.490 1.00 65.94 85 THR A CA 1
ATOM 699 C C . THR A 1 85 ? -17.056 2.057 2.451 1.00 65.94 85 THR A C 1
ATOM 701 O O . THR A 1 85 ? -17.092 1.390 3.485 1.00 65.94 85 THR A O 1
ATOM 704 N N . LYS A 1 86 ? -17.395 1.554 1.258 1.00 66.56 86 LYS A N 1
ATOM 705 C CA . LYS A 1 86 ? -17.734 0.155 0.986 1.00 66.56 86 LYS A CA 1
ATOM 706 C C . LYS A 1 86 ? -16.976 -0.305 -0.252 1.00 66.56 86 LYS A C 1
ATOM 708 O O . LYS A 1 86 ? -17.119 0.279 -1.321 1.00 66.56 86 LYS A O 1
ATOM 713 N N . ALA A 1 87 ? -16.188 -1.359 -0.097 1.00 69.38 87 ALA A N 1
ATOM 714 C CA . ALA A 1 87 ? -15.450 -1.980 -1.181 1.00 69.38 87 ALA A CA 1
ATOM 715 C C . ALA A 1 87 ? -16.142 -3.297 -1.554 1.00 69.38 87 ALA A C 1
ATOM 717 O O . ALA A 1 87 ? -16.219 -4.219 -0.742 1.00 69.38 87 ALA A O 1
ATOM 718 N N . THR A 1 88 ? -16.680 -3.382 -2.770 1.00 82.56 88 THR A N 1
ATOM 719 C CA . THR A 1 88 ? -17.160 -4.652 -3.336 1.00 82.56 88 THR A CA 1
ATOM 720 C C . THR A 1 88 ? -15.986 -5.435 -3.924 1.00 82.56 88 THR A C 1
ATOM 722 O O . THR A 1 88 ? -14.960 -4.851 -4.282 1.00 82.56 88 THR A O 1
ATOM 725 N N . ILE A 1 89 ? -16.137 -6.752 -4.081 1.00 83.12 89 ILE A N 1
ATOM 726 C CA . ILE A 1 89 ? -15.103 -7.596 -4.704 1.00 83.12 89 ILE A CA 1
ATOM 727 C C . ILE A 1 89 ? -14.764 -7.094 -6.116 1.00 83.12 89 ILE A C 1
ATOM 729 O O . ILE A 1 89 ? -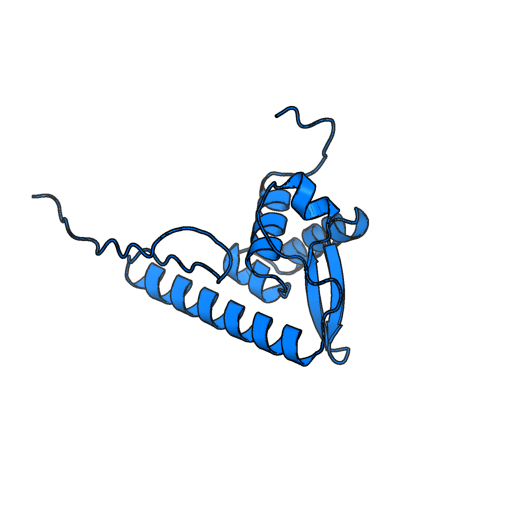13.590 -6.999 -6.458 1.00 83.12 89 ILE A O 1
ATOM 733 N N . TYR A 1 90 ? -15.767 -6.699 -6.905 1.00 83.25 90 TYR A N 1
ATOM 734 C CA . TYR A 1 90 ? -15.565 -6.179 -8.261 1.00 83.25 90 TYR A CA 1
ATOM 735 C C . TYR A 1 90 ? -14.764 -4.875 -8.276 1.00 83.25 90 TYR A C 1
ATOM 737 O O . TYR A 1 90 ? -13.812 -4.746 -9.042 1.00 83.25 90 TYR A O 1
ATOM 745 N N . THR A 1 91 ? -15.089 -3.932 -7.386 1.00 82.69 91 THR A N 1
ATOM 746 C CA . THR A 1 91 ? -14.320 -2.682 -7.263 1.00 82.69 91 THR A CA 1
ATOM 747 C C . THR A 1 91 ? -12.879 -2.944 -6.833 1.00 82.69 91 THR A C 1
ATOM 749 O O . THR A 1 91 ? -11.968 -2.325 -7.368 1.00 82.69 91 THR A O 1
ATOM 752 N N . MET A 1 92 ? -12.650 -3.910 -5.933 1.00 84.88 92 MET A N 1
ATOM 753 C CA . MET A 1 92 ? -11.293 -4.302 -5.545 1.00 84.88 92 MET A CA 1
ATOM 754 C C . MET A 1 92 ? -10.525 -4.899 -6.723 1.00 84.88 92 MET A C 1
ATOM 756 O O . MET A 1 92 ? -9.392 -4.509 -6.971 1.00 84.88 92 MET A O 1
ATOM 760 N N . GLN A 1 93 ? -11.129 -5.835 -7.460 1.00 85.12 93 GLN A N 1
ATOM 761 C CA . GLN A 1 93 ? -10.492 -6.463 -8.620 1.00 85.12 93 GLN A CA 1
ATOM 762 C C . GLN A 1 93 ? -10.104 -5.429 -9.675 1.00 85.12 93 GLN A C 1
ATOM 764 O O . GLN A 1 93 ? -8.983 -5.460 -10.180 1.00 85.12 93 GLN A O 1
ATOM 769 N N . HIS A 1 94 ? -11.011 -4.499 -9.974 1.00 85.25 94 HIS A N 1
ATOM 770 C CA . HIS A 1 94 ? -10.757 -3.442 -10.940 1.00 85.25 94 HIS A CA 1
ATOM 771 C C . HIS A 1 94 ? -9.599 -2.532 -10.506 1.00 85.25 94 HIS A C 1
ATOM 773 O O . HIS A 1 94 ? -8.686 -2.304 -11.299 1.00 85.25 94 HIS A O 1
ATOM 779 N N . GLU A 1 95 ? -9.605 -2.058 -9.258 1.00 85.25 95 GLU A N 1
ATOM 780 C CA . GLU A 1 95 ? -8.541 -1.214 -8.699 1.00 85.25 95 GLU A CA 1
ATOM 781 C C . GLU A 1 95 ? -7.185 -1.926 -8.712 1.00 85.25 95 GLU A C 1
ATOM 783 O O . GLU A 1 95 ? -6.187 -1.364 -9.158 1.00 85.25 95 GLU A O 1
ATOM 788 N N . LEU A 1 96 ? -7.148 -3.196 -8.299 1.00 89.44 96 LEU A N 1
ATOM 789 C CA . LEU A 1 96 ? -5.920 -3.987 -8.300 1.00 89.44 96 LEU A CA 1
ATOM 790 C C . LEU A 1 96 ? -5.345 -4.150 -9.708 1.00 89.44 96 LEU A C 1
ATOM 792 O O . LEU A 1 96 ? -4.146 -3.947 -9.891 1.00 89.44 96 LEU A O 1
ATOM 796 N N . LEU A 1 97 ? -6.193 -4.451 -10.695 1.00 90.25 97 LEU A N 1
ATOM 797 C CA . LEU A 1 97 ? -5.777 -4.583 -12.090 1.00 90.25 97 LEU A CA 1
ATOM 798 C C . LEU A 1 97 ? -5.250 -3.256 -12.648 1.00 90.25 97 LEU A C 1
ATOM 800 O O . LEU A 1 97 ? -4.222 -3.236 -13.323 1.00 90.25 97 LEU A O 1
ATOM 804 N N . MET A 1 98 ? -5.915 -2.140 -12.341 1.00 88.62 98 MET A N 1
ATOM 805 C CA . MET A 1 98 ? -5.452 -0.815 -12.763 1.00 88.62 98 MET A CA 1
ATOM 806 C C . MET A 1 98 ? -4.104 -0.466 -12.135 1.00 88.62 98 MET A C 1
ATOM 808 O O . MET A 1 98 ? -3.212 0.024 -12.825 1.00 88.62 98 MET A O 1
ATOM 812 N N . ASN A 1 99 ? -3.912 -0.790 -10.860 1.00 89.94 99 ASN A N 1
ATOM 813 C CA . ASN A 1 99 ? -2.651 -0.561 -10.165 1.00 89.94 99 ASN A CA 1
ATOM 814 C C . ASN A 1 99 ? -1.508 -1.408 -10.743 1.00 89.94 99 ASN A C 1
ATOM 816 O O . ASN A 1 99 ? -0.401 -0.898 -10.914 1.00 89.94 99 ASN A O 1
ATOM 820 N N . ASP A 1 100 ? -1.773 -2.659 -11.127 1.00 90.00 100 ASP A N 1
ATOM 821 C CA . ASP A 1 100 ? -0.784 -3.501 -11.810 1.00 90.00 100 ASP A CA 1
ATOM 822 C C . ASP A 1 100 ? -0.388 -2.932 -13.179 1.00 90.00 100 ASP A C 1
ATOM 824 O O . ASP A 1 100 ? 0.800 -2.895 -13.512 1.00 90.00 100 ASP A O 1
ATOM 828 N N . LEU A 1 101 ? -1.352 -2.423 -13.954 1.00 88.88 101 LEU A N 1
ATOM 829 C CA . LEU A 1 101 ? -1.075 -1.762 -15.233 1.00 88.88 101 LEU A CA 1
ATOM 830 C C . LEU A 1 101 ? -0.225 -0.501 -15.044 1.00 88.88 101 LEU A C 1
ATOM 832 O O . LEU A 1 101 ? 0.757 -0.309 -15.763 1.00 88.88 101 LEU A O 1
ATOM 836 N N . ILE A 1 102 ? -0.563 0.340 -14.064 1.00 87.88 102 ILE A N 1
ATOM 837 C CA . ILE A 1 102 ? 0.194 1.557 -13.739 1.00 87.88 102 ILE A CA 1
ATOM 838 C C . ILE A 1 102 ? 1.645 1.203 -13.405 1.00 87.88 102 ILE A C 1
ATOM 840 O O . ILE A 1 102 ? 2.564 1.787 -13.982 1.00 87.88 102 ILE A O 1
ATOM 844 N N . LEU A 1 103 ? 1.856 0.214 -12.530 1.00 88.19 103 LEU A N 1
ATOM 845 C CA . LEU A 1 103 ? 3.194 -0.255 -12.173 1.00 88.19 103 LEU A CA 1
ATOM 846 C C . LEU A 1 103 ? 3.942 -0.788 -13.396 1.00 88.19 103 LEU A C 1
ATOM 848 O O . LEU A 1 103 ? 5.098 -0.430 -13.614 1.00 88.19 103 LEU A O 1
ATOM 852 N N . TYR A 1 104 ? 3.287 -1.601 -14.227 1.00 88.56 104 TYR A N 1
ATOM 853 C CA . TYR A 1 104 ? 3.883 -2.143 -15.446 1.00 88.56 104 TYR A CA 1
ATOM 854 C C . TYR A 1 104 ? 4.382 -1.038 -16.388 1.00 88.56 104 TYR A C 1
ATOM 856 O O . TYR A 1 104 ? 5.528 -1.082 -16.848 1.00 88.56 104 TYR A O 1
ATOM 864 N N . TYR A 1 105 ? 3.559 -0.021 -16.654 1.00 85.56 105 TYR A N 1
ATOM 865 C CA . TYR A 1 105 ? 3.950 1.097 -17.513 1.00 85.56 105 TYR A CA 1
ATOM 866 C C . TYR A 1 105 ? 5.026 1.977 -16.882 1.00 85.56 105 TYR A C 1
ATOM 868 O O . TYR A 1 105 ? 5.912 2.448 -17.598 1.00 85.56 105 TYR A O 1
ATOM 876 N N . GLU A 1 106 ? 5.000 2.163 -15.566 1.00 85.06 106 GLU A N 1
ATOM 877 C CA . GLU A 1 106 ? 6.040 2.887 -14.842 1.00 85.06 106 GLU A CA 1
ATOM 878 C C . GLU A 1 106 ? 7.400 2.191 -14.984 1.00 85.06 106 GLU A C 1
ATOM 880 O O . GLU A 1 106 ? 8.375 2.823 -15.393 1.00 85.06 106 GLU A O 1
ATOM 885 N N . PHE A 1 107 ? 7.462 0.874 -14.755 1.00 85.69 107 PHE A N 1
ATOM 886 C CA . PHE A 1 107 ? 8.684 0.091 -14.955 1.00 85.69 107 PHE A CA 1
ATOM 887 C C . PHE A 1 107 ? 9.155 0.115 -16.408 1.00 85.69 107 PHE A C 1
ATOM 889 O O . PHE A 1 107 ? 10.339 0.324 -16.678 1.00 85.69 107 PHE A O 1
ATOM 896 N N . ARG A 1 108 ? 8.231 -0.066 -17.358 1.00 85.81 108 ARG A N 1
ATOM 897 C CA . ARG A 1 108 ? 8.556 -0.050 -18.787 1.00 85.81 108 ARG A CA 1
ATOM 898 C C . ARG A 1 108 ? 9.113 1.301 -19.231 1.00 85.81 108 ARG A C 1
ATOM 900 O O . ARG A 1 108 ? 10.037 1.333 -20.039 1.00 85.81 108 ARG A O 1
ATOM 907 N N . SER A 1 109 ? 8.555 2.396 -18.724 1.00 82.56 109 SER A N 1
ATOM 908 C CA . SER A 1 109 ? 8.988 3.754 -19.065 1.00 82.56 109 SER A CA 1
ATOM 909 C C . SER A 1 109 ? 10.337 4.080 -18.437 1.00 82.56 109 SER A C 1
ATOM 911 O O . SER A 1 109 ? 11.204 4.612 -19.126 1.00 82.56 109 SER A O 1
ATOM 913 N N . LEU A 1 110 ? 10.563 3.655 -17.188 1.00 81.44 110 LEU A N 1
ATOM 914 C CA . LEU A 1 110 ? 11.855 3.802 -16.521 1.00 81.44 110 LEU A CA 1
ATOM 915 C C . LEU A 1 110 ? 12.977 3.096 -17.297 1.00 81.44 110 LEU A C 1
ATOM 917 O O . LEU A 1 110 ? 14.038 3.675 -17.503 1.00 81.44 110 LEU A O 1
ATOM 921 N N . ASN A 1 111 ? 12.716 1.888 -17.806 1.00 79.56 111 ASN A N 1
ATOM 922 C CA . ASN A 1 111 ? 13.672 1.144 -18.634 1.00 79.56 111 ASN A CA 1
ATOM 923 C C . ASN A 1 111 ? 13.972 1.827 -19.980 1.00 79.56 111 ASN A C 1
ATOM 925 O O . ASN A 1 111 ? 14.993 1.541 -20.596 1.00 79.56 111 ASN A O 1
ATOM 929 N N . LYS A 1 112 ? 13.089 2.718 -20.445 1.00 81.19 112 LYS A N 1
ATOM 930 C CA . LYS A 1 112 ? 13.259 3.516 -21.667 1.00 81.19 112 LYS A CA 1
ATOM 931 C C . LYS A 1 112 ? 13.756 4.942 -21.396 1.00 81.19 112 LYS A C 1
ATOM 933 O O . LYS A 1 112 ? 13.896 5.706 -22.343 1.00 81.19 112 LYS A O 1
ATOM 938 N N . GLY A 1 113 ? 13.974 5.317 -20.132 1.00 79.56 113 GLY A N 1
ATOM 939 C CA . GLY A 1 113 ? 14.342 6.682 -19.735 1.00 79.56 113 GLY A CA 1
ATOM 940 C C . GLY A 1 113 ? 13.214 7.717 -19.860 1.00 79.56 113 GLY A C 1
ATOM 941 O O . GLY A 1 113 ? 13.478 8.913 -19.804 1.00 79.56 113 GLY A O 1
ATOM 942 N N . ILE A 1 114 ? 11.960 7.285 -20.026 1.00 79.50 114 ILE A N 1
ATOM 943 C CA . ILE A 1 114 ? 10.797 8.167 -20.197 1.00 79.50 114 ILE A CA 1
ATOM 944 C C . ILE A 1 114 ? 10.107 8.361 -18.843 1.00 79.50 114 ILE A C 1
ATOM 946 O O . ILE A 1 114 ? 9.906 7.405 -18.090 1.00 79.50 114 ILE A O 1
ATOM 950 N N . THR A 1 115 ? 9.696 9.593 -18.532 1.00 70.00 115 THR A N 1
ATOM 951 C CA . THR A 1 115 ? 8.922 9.873 -17.313 1.00 70.00 115 THR A CA 1
ATOM 952 C C . THR A 1 115 ? 7.448 9.510 -17.512 1.00 70.00 115 THR A C 1
ATOM 954 O O . THR A 1 115 ? 6.760 10.072 -18.361 1.00 70.00 115 THR A O 1
ATOM 957 N N . PHE A 1 116 ? 6.945 8.552 -16.728 1.00 72.62 116 PHE A N 1
ATOM 958 C CA . PHE A 1 116 ? 5.531 8.171 -16.726 1.00 72.62 116 PHE A CA 1
ATOM 959 C C . PHE A 1 116 ? 4.780 8.932 -15.631 1.00 72.62 116 PHE A C 1
ATOM 961 O O . PHE A 1 116 ? 5.165 8.889 -14.462 1.00 72.62 116 PHE A O 1
ATOM 968 N N . ARG A 1 117 ? 3.699 9.627 -15.998 1.00 68.69 117 ARG A N 1
ATOM 969 C CA . ARG A 1 117 ? 2.779 10.270 -15.051 1.00 68.69 117 ARG A CA 1
ATOM 970 C C . ARG A 1 117 ? 1.355 9.822 -15.348 1.00 68.69 117 ARG A C 1
ATOM 972 O O . ARG A 1 117 ? 0.753 10.273 -16.316 1.00 68.69 117 ARG A O 1
ATOM 979 N N . TYR A 1 118 ? 0.830 8.951 -14.496 1.00 65.75 118 TYR A N 1
ATOM 980 C CA . TYR A 1 118 ? -0.585 8.601 -14.480 1.00 65.75 118 TYR A CA 1
ATOM 981 C C . TYR A 1 118 ? -1.327 9.520 -13.508 1.00 65.75 118 TYR A C 1
ATOM 983 O O . TYR A 1 118 ? -0.845 9.749 -12.399 1.00 65.75 118 TYR A O 1
ATOM 991 N N . LYS A 1 119 ? -2.484 10.036 -13.927 1.00 64.56 119 LYS A N 1
ATOM 992 C CA . LYS A 1 119 ? -3.413 10.786 -13.077 1.00 64.56 119 LYS A CA 1
ATOM 993 C C . LYS A 1 119 ? -4.756 10.080 -13.101 1.00 64.56 119 LYS A C 1
ATOM 995 O O . LYS A 1 119 ? -5.251 9.746 -14.175 1.00 64.56 119 LYS A O 1
ATOM 1000 N N . ARG A 1 120 ? -5.328 9.844 -11.924 1.00 60.91 120 ARG A N 1
ATOM 1001 C CA . ARG A 1 120 ? -6.645 9.218 -11.782 1.00 60.91 120 ARG A CA 1
ATOM 1002 C C . ARG A 1 120 ? -7.741 10.277 -11.912 1.00 60.91 120 ARG A C 1
ATOM 1004 O O . ARG A 1 120 ? -7.547 11.431 -11.528 1.00 60.91 120 ARG A O 1
ATOM 1011 N N . GLU A 1 121 ? -8.898 9.878 -12.430 1.00 47.09 121 GLU A N 1
ATOM 1012 C CA . GLU A 1 121 ? -10.084 10.733 -12.497 1.00 47.09 121 GLU A CA 1
ATOM 1013 C C . GLU A 1 121 ? -10.458 11.223 -11.080 1.00 47.09 121 GLU A C 1
ATOM 1015 O O . GLU A 1 121 ? -10.730 10.422 -10.186 1.00 47.09 121 GLU A O 1
ATOM 1020 N N . GLY A 1 122 ? -10.361 12.540 -10.849 1.00 48.66 122 GLY A N 1
ATOM 1021 C CA . GLY A 1 122 ? -10.473 13.181 -9.526 1.00 48.66 122 GLY A CA 1
ATOM 1022 C C . GLY A 1 122 ? -9.286 14.085 -9.153 1.00 48.66 122 GLY A C 1
ATOM 1023 O O . GLY A 1 122 ? -9.461 15.047 -8.405 1.00 48.66 122 GLY A O 1
ATOM 1024 N N . GLU A 1 123 ? -8.099 13.866 -9.730 1.00 44.97 123 GLU A N 1
ATOM 1025 C CA . GLU A 1 123 ? -6.969 14.800 -9.632 1.00 44.97 123 GLU A CA 1
ATOM 1026 C C . GLU A 1 123 ? -7.139 15.922 -10.681 1.00 44.97 123 GLU A C 1
ATOM 1028 O O . GLU A 1 123 ? -6.870 15.728 -11.867 1.00 44.97 123 GLU A O 1
ATOM 1033 N N . LYS A 1 124 ? -7.602 17.122 -10.286 1.00 32.66 124 LYS A N 1
ATOM 1034 C CA . LYS A 1 124 ? -7.663 18.285 -11.198 1.00 32.66 124 LYS A CA 1
ATOM 1035 C C . LYS A 1 124 ? -6.250 18.673 -11.651 1.00 32.66 124 LYS A C 1
ATOM 1037 O O . LYS A 1 124 ? -5.522 19.351 -10.934 1.00 32.66 124 LYS A O 1
ATOM 1042 N N . GLY A 1 125 ? -5.869 18.282 -12.862 1.00 33.38 125 GLY A N 1
ATOM 1043 C CA . GLY A 1 125 ? -4.671 18.795 -13.513 1.00 33.38 125 GLY A CA 1
ATOM 1044 C C . GLY A 1 125 ? -4.424 18.127 -14.856 1.00 33.38 125 GLY A C 1
ATOM 1045 O O . GLY A 1 125 ? -4.272 16.914 -14.925 1.00 33.38 125 GLY A O 1
ATOM 1046 N N . SER A 1 126 ? -4.313 18.947 -15.891 1.00 27.23 126 SER A N 1
ATOM 1047 C CA . SER A 1 126 ? -4.006 18.623 -17.284 1.00 27.23 126 SER A CA 1
ATOM 1048 C C . SER A 1 126 ? -2.915 17.560 -17.487 1.00 27.23 126 SER A C 1
ATOM 1050 O O . SER A 1 126 ? -1.951 17.440 -16.719 1.00 27.23 126 SER A O 1
ATOM 1052 N N . ILE A 1 127 ? -3.098 16.780 -18.553 1.00 35.53 127 ILE A N 1
ATOM 1053 C CA . ILE A 1 127 ? -2.140 15.821 -19.098 1.00 35.53 127 ILE A CA 1
ATOM 1054 C C . ILE A 1 127 ? -0.992 16.623 -19.723 1.00 35.53 127 ILE A C 1
ATOM 1056 O O . ILE A 1 127 ? -1.225 17.432 -20.616 1.00 35.53 127 ILE A O 1
ATOM 1060 N N . SER A 1 128 ? 0.241 16.409 -19.266 1.00 30.86 128 SER A N 1
ATOM 1061 C CA . SER A 1 128 ? 1.437 16.917 -19.939 1.00 30.86 128 SER A CA 1
ATOM 1062 C C . SER A 1 128 ? 2.401 15.767 -20.206 1.00 30.86 128 SER A C 1
ATOM 1064 O O . SER A 1 128 ? 2.998 15.194 -19.296 1.00 30.86 128 SER A O 1
ATOM 1066 N N . PHE A 1 129 ? 2.526 15.426 -21.487 1.00 33.56 129 PHE A N 1
ATOM 1067 C CA . PHE A 1 129 ? 3.595 14.589 -22.008 1.00 33.56 129 PHE A CA 1
ATOM 1068 C C . PHE A 1 129 ? 4.811 15.489 -22.227 1.00 33.56 129 PHE A C 1
ATOM 1070 O O . PHE A 1 129 ? 4.854 16.239 -23.198 1.00 33.56 129 PHE A O 1
ATOM 1077 N N . PHE A 1 130 ? 5.798 15.440 -21.335 1.00 32.75 130 PHE A N 1
ATOM 1078 C CA . PHE A 1 130 ? 7.122 15.958 -21.668 1.00 32.75 130 PHE A CA 1
ATOM 1079 C C . PHE A 1 130 ? 7.903 14.831 -22.334 1.00 32.75 130 PHE A C 1
ATOM 1081 O O . PHE A 1 130 ? 8.471 13.963 -21.671 1.00 32.75 130 PHE A O 1
ATOM 1088 N N . GLY A 1 131 ? 7.872 14.824 -23.668 1.00 30.59 131 GLY A N 1
ATOM 1089 C CA . GLY A 1 131 ? 8.841 14.080 -24.457 1.00 30.59 131 GLY A CA 1
ATOM 1090 C C . GLY A 1 131 ? 10.230 14.624 -24.147 1.00 30.59 131 GLY A C 1
ATOM 1091 O O . GLY A 1 131 ? 10.481 15.819 -24.276 1.00 30.59 131 GLY A O 1
ATOM 1092 N N . THR A 1 132 ? 11.122 13.751 -23.702 1.00 38.84 132 THR A N 1
ATOM 1093 C CA . THR A 1 132 ? 12.550 14.030 -23.583 1.00 38.84 132 THR A CA 1
ATOM 1094 C C . THR A 1 132 ? 13.147 14.231 -24.982 1.00 38.84 132 THR A C 1
ATOM 1096 O O . THR A 1 132 ? 13.638 13.289 -25.593 1.00 38.84 132 THR A O 1
ATOM 1099 N N . GLY A 1 133 ? 13.079 15.450 -25.508 1.00 36.91 133 GLY A N 1
ATOM 1100 C CA . GLY A 1 133 ? 14.215 16.107 -26.162 1.00 36.91 133 GLY A CA 1
ATOM 1101 C C . GLY A 1 133 ? 14.619 17.200 -25.177 1.00 36.91 133 GLY A C 1
ATOM 1102 O O . GLY A 1 133 ? 13.736 17.827 -24.606 1.00 36.91 133 GLY A O 1
ATOM 1103 N N . TRP A 1 134 ? 15.868 17.357 -24.760 1.00 25.81 134 TRP A N 1
ATOM 1104 C CA . TRP A 1 134 ? 17.008 17.712 -25.589 1.00 25.81 134 TRP A CA 1
ATOM 1105 C C . TRP A 1 134 ? 18.270 17.014 -25.074 1.00 25.81 134 TRP A C 1
ATOM 1107 O O . TRP A 1 134 ? 18.594 17.086 -23.888 1.00 25.81 134 TRP A O 1
ATOM 1117 N N . ALA A 1 135 ? 18.980 16.347 -25.982 1.00 31.11 135 ALA A N 1
ATOM 1118 C CA . ALA A 1 135 ? 20.402 16.105 -25.813 1.00 31.11 135 ALA A CA 1
ATOM 1119 C C . ALA A 1 135 ? 21.109 17.467 -25.852 1.00 31.11 135 ALA A C 1
ATOM 1121 O O . ALA A 1 135 ? 20.843 18.272 -26.745 1.00 31.11 135 ALA A O 1
ATOM 1122 N N . TYR A 1 136 ? 21.965 17.720 -24.868 1.00 30.16 136 TYR A N 1
ATOM 1123 C CA . TYR A 1 136 ? 22.913 18.825 -24.911 1.00 30.16 136 TYR A CA 1
ATOM 1124 C C . TYR A 1 136 ? 23.910 18.572 -26.052 1.00 30.16 136 TYR A C 1
ATOM 1126 O O . TYR A 1 136 ? 24.569 17.530 -26.064 1.00 30.16 136 TYR A O 1
ATOM 1134 N N . VAL A 1 137 ? 24.005 19.524 -26.981 1.00 33.19 137 VAL A N 1
ATOM 1135 C CA . VAL A 1 137 ? 25.266 19.892 -27.641 1.00 33.19 137 VAL A CA 1
ATOM 1136 C C . VAL A 1 137 ? 25.666 21.236 -27.058 1.00 33.19 137 VAL A C 1
ATOM 1138 O O . VAL A 1 137 ? 24.758 22.093 -26.946 1.00 33.19 137 VAL A O 1
#

Secondary structure (DSSP, 8-state):
----S----HHHHHHHHHHHHHSEEEHHHHHHHTT-S-HHHHHHHHHHHHTTTSEEEEEETTTEEEEEE-HHHHHHHT------SS--HHHHHHHHHHHHHHHHHHHHHHHTTPPP----TT---------------

Radius of gyration: 16.37 Å; chains: 1; bounding box: 43×38×46 Å

pLDDT: mean 76.44, std 19.42, range [25.81, 93.19]